Protein AF-A0A6F9A7R7-F1 (afdb_monomer_lite)

Structure (mmCIF, N/CA/C/O backbone):
data_AF-A0A6F9A7R7-F1
#
_entry.id   AF-A0A6F9A7R7-F1
#
loop_
_atom_site.group_PDB
_atom_site.id
_atom_site.type_symbol
_atom_site.label_atom_id
_atom_site.label_alt_id
_atom_site.label_comp_id
_atom_site.label_asym_id
_atom_site.label_entity_id
_atom_site.label_seq_id
_atom_site.pdbx_PDB_ins_code
_atom_site.Cartn_x
_atom_site.Cartn_y
_atom_site.Cartn_z
_atom_site.occupancy
_atom_site.B_iso_or_equiv
_atom_site.auth_seq_id
_atom_site.auth_comp_id
_atom_site.auth_asym_id
_atom_site.auth_atom_id
_atom_site.pdbx_PDB_model_num
ATOM 1 N N . MET A 1 1 ? 22.844 9.953 -8.216 1.00 63.38 1 MET A N 1
ATOM 2 C CA . MET A 1 1 ? 23.002 8.503 -7.996 1.00 63.38 1 MET A CA 1
ATOM 3 C C . MET A 1 1 ? 22.191 8.056 -6.794 1.00 63.38 1 MET A C 1
ATOM 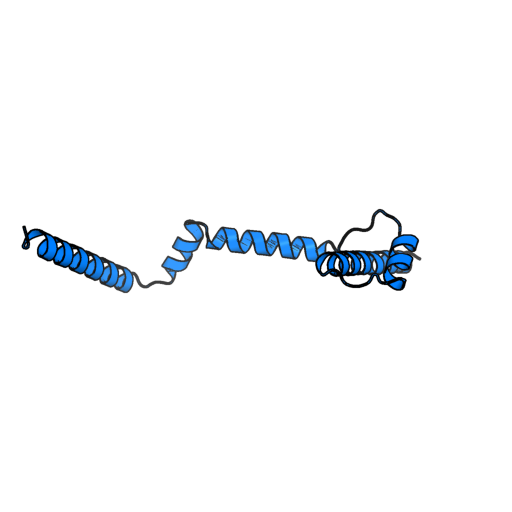5 O O . MET A 1 1 ? 21.150 7.479 -7.033 1.00 63.38 1 MET A O 1
ATOM 9 N N . GLU A 1 2 ? 22.549 8.403 -5.554 1.00 72.12 2 GLU A N 1
ATOM 10 C CA . GLU A 1 2 ? 21.819 7.937 -4.349 1.00 72.12 2 GLU A CA 1
ATOM 11 C C . GLU A 1 2 ? 20.341 8.385 -4.295 1.00 72.12 2 GLU A C 1
ATOM 13 O O . GLU A 1 2 ? 19.439 7.576 -4.096 1.00 72.12 2 GLU A O 1
ATOM 18 N N . ARG A 1 3 ? 20.059 9.647 -4.646 1.00 79.25 3 ARG A N 1
ATOM 19 C CA . ARG A 1 3 ? 18.673 10.128 -4.814 1.00 79.25 3 ARG A CA 1
ATOM 20 C C . ARG A 1 3 ? 17.902 9.374 -5.897 1.00 79.25 3 ARG A C 1
ATOM 22 O O . ARG A 1 3 ? 16.710 9.142 -5.756 1.00 79.25 3 ARG A O 1
ATOM 29 N N . ASP A 1 4 ? 18.562 9.024 -6.998 1.00 81.00 4 ASP A N 1
ATOM 30 C CA . ASP A 1 4 ? 17.898 8.377 -8.133 1.00 81.00 4 ASP A CA 1
ATOM 31 C C . ASP A 1 4 ? 17.520 6.932 -7.785 1.00 81.00 4 ASP A C 1
ATOM 33 O O . ASP A 1 4 ? 16.441 6.482 -8.165 1.00 81.00 4 ASP A O 1
ATOM 37 N N . SER A 1 5 ? 18.359 6.242 -7.001 1.00 79.19 5 SER A N 1
ATOM 38 C CA . SER A 1 5 ? 18.030 4.934 -6.427 1.00 79.19 5 SER A CA 1
ATOM 39 C C . SER A 1 5 ? 16.894 5.019 -5.408 1.00 79.19 5 SER A C 1
ATOM 41 O O . SER A 1 5 ? 15.962 4.230 -5.496 1.00 79.19 5 SER A O 1
ATOM 43 N N . GLU A 1 6 ? 16.889 6.008 -4.510 1.00 84.31 6 GLU A N 1
ATOM 44 C CA . GLU A 1 6 ? 15.776 6.206 -3.564 1.00 84.31 6 GLU A CA 1
ATOM 45 C C . GLU A 1 6 ? 14.446 6.470 -4.287 1.00 84.31 6 GLU A C 1
ATOM 47 O O . GLU A 1 6 ? 13.403 5.918 -3.932 1.00 84.31 6 GLU A O 1
ATOM 52 N N . PHE A 1 7 ? 14.464 7.293 -5.341 1.00 88.06 7 PHE A N 1
ATOM 53 C CA . PHE A 1 7 ? 13.275 7.540 -6.156 1.00 88.06 7 PHE A CA 1
ATOM 54 C C . PHE A 1 7 ? 12.818 6.301 -6.927 1.00 88.06 7 PHE A C 1
ATOM 56 O O . PHE A 1 7 ? 11.615 6.154 -7.161 1.00 88.06 7 PHE A O 1
ATOM 63 N N . LEU A 1 8 ? 13.746 5.438 -7.347 1.00 86.56 8 LEU A N 1
ATOM 64 C CA . LEU A 1 8 ? 13.418 4.173 -7.998 1.00 86.56 8 LEU A CA 1
ATOM 65 C C . LEU A 1 8 ? 12.696 3.239 -7.021 1.00 86.56 8 LEU A C 1
ATOM 67 O O . LEU A 1 8 ? 11.615 2.757 -7.354 1.00 86.56 8 LEU A O 1
ATOM 71 N N . VAL A 1 9 ? 13.230 3.088 -5.805 1.00 87.62 9 VAL A N 1
ATOM 72 C CA . VAL A 1 9 ? 12.634 2.272 -4.735 1.00 87.62 9 VAL A CA 1
ATOM 73 C C . VAL A 1 9 ? 11.228 2.770 -4.400 1.00 87.62 9 VAL A C 1
ATOM 75 O O . VAL A 1 9 ? 10.267 2.026 -4.562 1.00 87.62 9 VAL A O 1
ATOM 78 N N . LYS A 1 10 ? 11.052 4.065 -4.102 1.00 89.69 10 LYS A N 1
ATOM 79 C CA . LYS A 1 10 ? 9.720 4.630 -3.791 1.00 89.69 10 LYS A CA 1
ATOM 80 C C . LYS A 1 10 ? 8.699 4.453 -4.915 1.00 89.69 10 LYS A C 1
ATOM 82 O O . LYS A 1 10 ? 7.498 4.290 -4.680 1.00 89.69 10 LYS A O 1
ATOM 87 N N . LYS A 1 11 ? 9.138 4.529 -6.176 1.00 91.25 11 LYS A N 1
ATOM 88 C CA . LYS A 1 11 ? 8.252 4.277 -7.322 1.00 91.25 11 LYS A CA 1
ATOM 89 C C . LYS A 1 11 ? 7.843 2.812 -7.400 1.00 91.25 11 LYS A C 1
ATOM 91 O O . LYS A 1 11 ? 6.692 2.555 -7.767 1.00 91.25 11 LYS A O 1
ATOM 96 N N . ALA A 1 12 ? 8.758 1.908 -7.074 1.00 91.12 12 ALA A N 1
ATOM 97 C CA . ALA A 1 12 ? 8.531 0.477 -7.083 1.00 91.12 12 ALA A CA 1
ATOM 98 C C . ALA A 1 12 ? 7.624 0.041 -5.935 1.00 91.12 12 ALA A C 1
ATOM 100 O O . ALA A 1 12 ? 6.619 -0.592 -6.224 1.00 91.12 12 ALA A O 1
ATOM 101 N N . GLU A 1 13 ? 7.812 0.536 -4.710 1.00 92.00 13 GLU A N 1
ATOM 102 C CA . GLU A 1 13 ? 6.886 0.290 -3.589 1.00 92.00 13 GLU A CA 1
ATOM 103 C C . GLU A 1 13 ? 5.448 0.699 -3.955 1.00 92.00 13 GLU A C 1
ATOM 105 O O . GLU A 1 13 ? 4.463 -0.026 -3.769 1.00 92.00 13 GLU A O 1
ATOM 110 N N . ARG A 1 14 ? 5.303 1.875 -4.582 1.00 93.00 14 ARG A N 1
ATOM 111 C CA . ARG A 1 14 ? 4.001 2.354 -5.059 1.00 93.00 14 ARG A CA 1
ATOM 112 C C . ARG A 1 14 ? 3.442 1.480 -6.184 1.00 93.00 14 ARG A C 1
ATOM 114 O O . ARG A 1 14 ? 2.221 1.417 -6.350 1.00 93.00 14 ARG A O 1
ATOM 121 N N . ALA A 1 15 ? 4.299 0.896 -7.020 1.00 93.25 15 ALA A N 1
ATOM 122 C CA . ALA A 1 15 ? 3.894 -0.035 -8.066 1.00 93.25 15 ALA A CA 1
ATOM 123 C C . ALA A 1 15 ? 3.463 -1.383 -7.470 1.00 93.25 15 ALA A C 1
ATOM 125 O O . ALA A 1 15 ? 2.414 -1.882 -7.870 1.00 93.25 15 ALA A O 1
ATOM 126 N N . THR A 1 16 ? 4.160 -1.891 -6.451 1.00 93.25 16 THR A N 1
ATOM 127 C CA . THR A 1 16 ? 3.775 -3.076 -5.672 1.00 93.25 16 THR A CA 1
ATOM 128 C C . THR A 1 16 ? 2.365 -2.912 -5.112 1.00 93.25 16 THR A C 1
ATOM 130 O O . THR A 1 16 ? 1.480 -3.711 -5.419 1.00 93.25 16 THR A O 1
ATOM 133 N N . LEU A 1 17 ? 2.084 -1.794 -4.430 1.00 93.00 17 LEU A N 1
ATOM 134 C CA . LEU A 1 17 ? 0.742 -1.497 -3.912 1.00 93.00 17 LEU A CA 1
ATOM 135 C C . LEU A 1 17 ? -0.329 -1.491 -5.017 1.00 93.00 17 LEU A C 1
ATOM 137 O O . LEU A 1 17 ? -1.420 -2.046 -4.864 1.00 93.00 17 LEU A O 1
ATOM 141 N N . ARG A 1 18 ? -0.021 -0.857 -6.153 1.00 94.88 18 ARG A N 1
ATOM 142 C CA . ARG A 1 18 ? -0.911 -0.791 -7.321 1.00 94.88 18 ARG A CA 1
ATOM 143 C C . ARG A 1 18 ? -1.201 -2.174 -7.906 1.00 94.88 18 ARG A C 1
ATOM 145 O O . ARG A 1 18 ? -2.330 -2.391 -8.356 1.00 94.88 18 ARG A O 1
ATOM 152 N N . THR A 1 19 ? -0.221 -3.069 -7.916 1.00 93.94 19 THR A N 1
ATOM 153 C CA . THR A 1 19 ? -0.363 -4.456 -8.369 1.00 93.94 19 THR A CA 1
ATOM 154 C C . THR A 1 19 ? -1.237 -5.248 -7.398 1.00 93.94 19 THR A C 1
ATOM 156 O O . THR A 1 19 ? -2.252 -5.794 -7.827 1.00 93.94 19 THR A O 1
ATOM 159 N N . CYS A 1 20 ? -0.962 -5.186 -6.090 1.00 92.81 20 CYS A N 1
ATOM 160 C CA . CYS A 1 20 ? -1.771 -5.855 -5.065 1.00 92.81 20 CYS A CA 1
ATOM 161 C C . CYS A 1 20 ? -3.253 -5.449 -5.123 1.00 92.81 20 CYS A C 1
ATOM 163 O O . CYS A 1 20 ? -4.143 -6.296 -5.036 1.00 92.81 20 CYS A O 1
ATOM 165 N N . LEU A 1 21 ? -3.546 -4.154 -5.305 1.00 94.94 21 LEU A N 1
ATOM 166 C CA . LEU A 1 21 ? -4.925 -3.667 -5.425 1.00 94.94 21 LEU A CA 1
ATOM 167 C C . LEU A 1 21 ? -5.607 -4.161 -6.705 1.00 94.94 21 LEU A C 1
ATOM 169 O O . LEU A 1 21 ? -6.786 -4.516 -6.670 1.00 94.94 21 LEU A O 1
A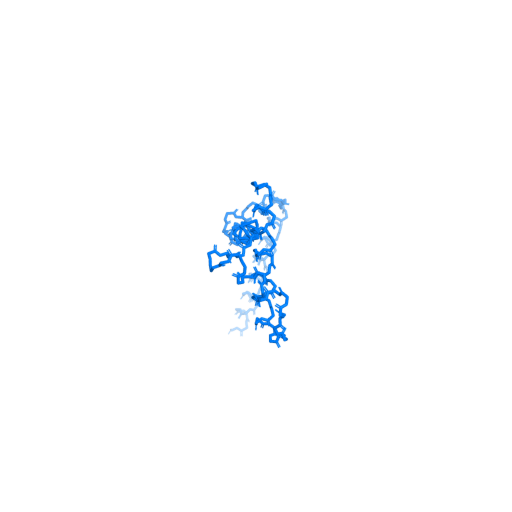TOM 173 N N . ARG A 1 22 ? -4.889 -4.204 -7.832 1.00 96.44 22 ARG A N 1
ATOM 174 C CA . ARG A 1 22 ? -5.441 -4.749 -9.080 1.00 96.44 22 ARG A CA 1
ATOM 175 C C . ARG A 1 22 ? -5.783 -6.219 -8.931 1.00 96.44 22 ARG A C 1
ATOM 177 O O . ARG A 1 22 ? -6.886 -6.600 -9.308 1.00 96.44 22 ARG A O 1
ATOM 184 N N . ASP A 1 23 ? -4.903 -7.001 -8.319 1.00 95.12 23 ASP A N 1
ATOM 185 C CA . ASP A 1 23 ? -5.151 -8.418 -8.067 1.00 95.12 23 ASP A CA 1
ATOM 186 C C . ASP A 1 23 ? -6.346 -8.610 -7.118 1.00 95.12 23 ASP A C 1
ATOM 188 O O . ASP A 1 23 ? -7.263 -9.377 -7.426 1.00 95.12 23 ASP A O 1
ATOM 192 N N . LYS A 1 24 ? -6.416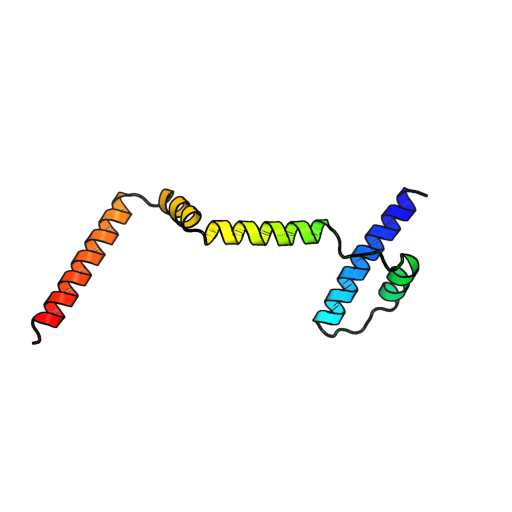 -7.832 -6.026 1.00 96.69 24 LYS A N 1
ATOM 193 C CA . LYS A 1 24 ? -7.531 -7.858 -5.060 1.00 96.69 24 LYS A CA 1
ATOM 194 C C . LYS A 1 24 ? -8.889 -7.603 -5.719 1.00 96.69 24 LYS A C 1
ATOM 196 O O . LYS A 1 24 ? -9.862 -8.285 -5.404 1.00 96.69 24 LYS A O 1
ATOM 201 N N . TYR A 1 25 ? -8.960 -6.639 -6.636 1.00 97.69 25 TYR A N 1
ATOM 202 C CA . TYR A 1 25 ? -10.203 -6.247 -7.310 1.00 97.69 25 TYR A CA 1
ATOM 203 C C . TYR A 1 25 ? -10.363 -6.840 -8.716 1.00 97.69 25 TYR A C 1
ATOM 205 O O . TYR A 1 25 ? -11.290 -6.461 -9.432 1.00 97.69 25 TYR A O 1
ATOM 213 N N . ARG A 1 26 ? -9.498 -7.785 -9.112 1.00 96.00 26 ARG A N 1
ATOM 214 C CA . ARG A 1 26 ? -9.509 -8.447 -10.431 1.00 96.00 26 ARG A CA 1
ATOM 215 C C . ARG A 1 26 ? -9.471 -7.466 -11.608 1.00 96.00 26 ARG A C 1
ATOM 217 O O . ARG A 1 26 ? -10.122 -7.673 -12.632 1.00 96.00 26 ARG A O 1
ATOM 224 N N . LEU A 1 27 ? -8.721 -6.383 -11.452 1.00 96.56 27 LEU A N 1
ATOM 225 C CA . LEU A 1 27 ? -8.492 -5.403 -12.505 1.00 96.56 27 LEU A CA 1
ATOM 226 C C . LEU A 1 27 ? -7.382 -5.883 -13.454 1.00 96.56 27 LEU A C 1
ATOM 228 O O . LEU A 1 27 ? -6.492 -6.626 -13.034 1.00 96.56 27 LEU A O 1
ATOM 232 N N . PRO A 1 28 ? -7.384 -5.437 -14.723 1.00 97.00 28 PRO A N 1
ATOM 233 C CA . PRO A 1 28 ? -6.305 -5.743 -15.652 1.00 97.00 28 PRO A CA 1
ATOM 234 C C . PRO A 1 28 ? -4.937 -5.300 -15.123 1.00 97.00 28 PRO A C 1
ATOM 236 O O . PRO A 1 28 ? -4.800 -4.218 -14.540 1.00 97.00 28 PRO A O 1
ATOM 239 N N . LYS A 1 29 ? -3.917 -6.130 -15.369 1.00 94.44 29 LYS A N 1
ATOM 240 C CA . LYS A 1 29 ? -2.526 -5.826 -15.015 1.00 94.44 29 LYS A CA 1
ATOM 241 C C . LYS A 1 29 ? -2.025 -4.604 -15.786 1.00 94.44 29 LYS A C 1
ATOM 243 O O . LYS A 1 29 ? -2.416 -4.368 -16.926 1.00 94.44 29 LYS A O 1
ATOM 248 N N . SER A 1 30 ? -1.151 -3.833 -15.148 1.00 94.25 30 SER A N 1
ATOM 249 C CA . SER A 1 30 ? -0.494 -2.676 -15.755 1.00 94.25 30 SER A CA 1
ATOM 250 C C . SER A 1 30 ? 0.899 -3.081 -16.225 1.00 94.25 30 SER A C 1
ATOM 252 O O . SER A 1 30 ? 1.744 -3.414 -15.399 1.00 94.25 30 SER A O 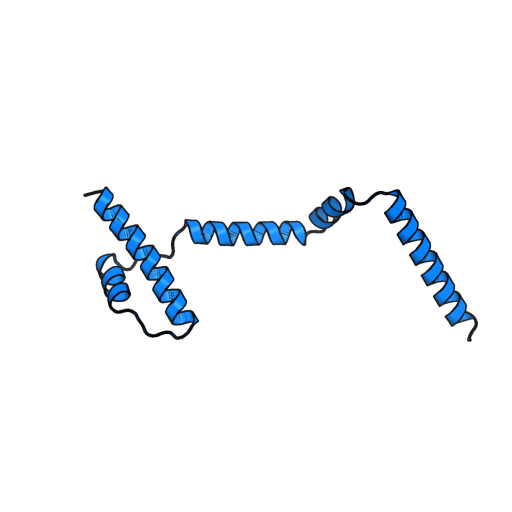1
ATOM 254 N N . GLU A 1 31 ? 1.150 -3.031 -17.534 1.00 94.06 31 GLU A N 1
ATOM 255 C CA . GLU A 1 31 ? 2.484 -3.305 -18.093 1.00 94.06 31 GLU A CA 1
ATOM 256 C C . GLU A 1 31 ? 3.527 -2.312 -17.569 1.00 94.06 31 GLU A C 1
ATOM 258 O O . GLU A 1 31 ? 4.659 -2.682 -17.278 1.00 94.06 31 GLU A O 1
ATOM 263 N N . GLN A 1 32 ? 3.131 -1.052 -17.372 1.00 92.38 32 GLN A N 1
ATOM 264 C CA . GLN A 1 32 ? 4.009 -0.027 -16.808 1.00 92.38 32 GLN A CA 1
ATOM 265 C C . GLN A 1 32 ? 4.446 -0.362 -15.382 1.00 92.38 32 GLN A C 1
ATOM 267 O O . GLN A 1 32 ? 5.599 -0.128 -15.030 1.00 92.38 32 GLN A O 1
ATOM 272 N N . ASP A 1 33 ? 3.528 -0.896 -14.570 1.00 91.44 33 ASP A N 1
ATOM 273 C CA . ASP A 1 33 ? 3.841 -1.281 -13.195 1.00 91.44 33 ASP A CA 1
ATOM 274 C C . ASP A 1 33 ? 4.719 -2.536 -13.195 1.00 91.44 33 ASP A C 1
ATOM 276 O O . ASP A 1 33 ? 5.739 -2.544 -12.519 1.00 91.44 33 ASP A O 1
ATOM 280 N N . ALA A 1 34 ? 4.399 -3.536 -14.024 1.00 90.38 34 ALA A N 1
ATOM 281 C CA . ALA A 1 34 ? 5.200 -4.753 -14.158 1.00 90.38 34 ALA A CA 1
ATOM 282 C C . ALA A 1 34 ? 6.662 -4.458 -14.540 1.00 90.38 34 ALA A C 1
ATOM 284 O O . ALA A 1 34 ? 7.572 -4.927 -13.864 1.00 90.38 34 ALA A O 1
ATOM 285 N N . ASN A 1 35 ? 6.884 -3.606 -15.546 1.00 90.81 35 ASN A N 1
ATOM 286 C CA . ASN A 1 35 ? 8.232 -3.213 -15.970 1.00 90.81 35 ASN A CA 1
ATOM 287 C C . ASN A 1 35 ? 9.000 -2.479 -14.862 1.00 90.81 35 ASN A C 1
ATOM 289 O O . ASN A 1 35 ? 10.222 -2.569 -14.775 1.00 90.81 35 ASN A O 1
ATOM 293 N N . LEU A 1 36 ? 8.293 -1.700 -14.039 1.00 89.31 36 LEU A N 1
ATOM 294 C CA . LEU A 1 36 ? 8.914 -0.924 -12.975 1.00 89.31 36 LEU A CA 1
ATOM 295 C C . LEU A 1 36 ? 9.294 -1.802 -11.776 1.00 89.31 36 LEU A C 1
ATOM 297 O O . LEU A 1 36 ? 10.346 -1.560 -11.191 1.00 89.31 36 LEU A O 1
ATOM 301 N N . LEU A 1 37 ? 8.488 -2.819 -11.450 1.00 88.25 37 LEU A N 1
ATOM 302 C CA . LEU A 1 37 ? 8.872 -3.850 -10.482 1.00 88.25 37 LEU A CA 1
ATOM 303 C C . LEU A 1 37 ? 10.071 -4.667 -10.990 1.00 88.25 37 LEU A C 1
ATOM 305 O O . LEU A 1 37 ? 11.041 -4.828 -10.261 1.00 88.25 37 LEU A O 1
ATOM 309 N N . GLU A 1 38 ? 10.064 -5.100 -12.255 1.00 86.94 38 GLU A N 1
ATOM 310 C CA . GLU A 1 38 ? 11.177 -5.869 -12.838 1.00 86.94 38 GLU A CA 1
ATOM 311 C C . GLU A 1 38 ? 12.503 -5.087 -12.823 1.00 86.94 38 GLU A C 1
ATOM 313 O O . GLU A 1 38 ? 13.556 -5.644 -12.518 1.00 86.94 38 GLU A O 1
ATOM 318 N N . LEU A 1 39 ? 12.457 -3.778 -13.099 1.00 86.19 39 LEU A N 1
ATOM 319 C CA . LEU A 1 39 ? 13.637 -2.909 -13.057 1.00 86.19 39 LEU A CA 1
ATOM 320 C C . LEU A 1 39 ? 14.203 -2.737 -11.643 1.00 86.19 39 LEU A C 1
ATOM 322 O O . LEU A 1 39 ? 15.402 -2.512 -11.477 1.00 86.19 39 LEU A O 1
ATOM 326 N N . ALA A 1 40 ? 13.331 -2.757 -10.644 1.00 82.44 40 ALA A N 1
ATOM 327 C CA . ALA A 1 40 ? 13.686 -2.453 -9.272 1.00 82.44 40 ALA A CA 1
ATOM 328 C C . ALA A 1 40 ? 14.045 -3.720 -8.461 1.00 82.44 40 ALA A C 1
ATOM 330 O O . ALA A 1 40 ? 14.760 -3.609 -7.467 1.00 82.44 40 ALA A O 1
ATOM 331 N N . GLY A 1 41 ? 13.670 -4.907 -8.953 1.00 79.56 41 GLY A N 1
ATOM 332 C CA . GLY A 1 41 ? 14.001 -6.211 -8.375 1.00 79.56 41 GLY A CA 1
ATOM 333 C C . GLY A 1 41 ? 12.900 -6.770 -7.466 1.00 79.56 41 GLY A C 1
ATOM 334 O O . GLY A 1 41 ? 11.924 -6.088 -7.165 1.00 79.56 41 GLY A O 1
ATOM 335 N N . ASP A 1 42 ? 13.064 -8.027 -7.041 1.00 70.88 42 ASP A N 1
ATOM 336 C CA . ASP A 1 42 ? 12.055 -8.771 -6.260 1.00 70.88 42 ASP A CA 1
ATOM 337 C C . ASP A 1 42 ? 11.952 -8.338 -4.783 1.00 70.88 42 ASP A C 1
ATOM 339 O O . ASP A 1 42 ? 10.969 -8.661 -4.125 1.00 70.88 42 ASP A O 1
ATOM 343 N N . ASP A 1 43 ? 12.916 -7.579 -4.255 1.00 77.56 43 ASP A N 1
ATOM 344 C CA . ASP A 1 43 ? 12.982 -7.219 -2.828 1.00 77.56 43 ASP A CA 1
ATOM 345 C C . ASP A 1 43 ? 12.173 -5.948 -2.476 1.00 77.56 43 ASP A C 1
ATOM 347 O O . ASP A 1 43 ? 12.550 -5.196 -1.576 1.00 77.56 43 ASP A O 1
ATOM 351 N N . ILE A 1 44 ? 11.092 -5.649 -3.212 1.00 82.25 44 ILE A N 1
ATOM 352 C CA . ILE A 1 44 ? 10.326 -4.402 -3.037 1.00 82.25 44 ILE A CA 1
ATOM 353 C C . ILE A 1 44 ? 8.888 -4.659 -2.607 1.00 82.25 44 ILE A C 1
ATOM 355 O O . ILE A 1 44 ? 7.989 -4.920 -3.415 1.00 82.25 44 ILE A O 1
ATOM 359 N N . ASP A 1 45 ? 8.677 -4.463 -1.313 1.00 83.75 45 ASP A N 1
ATOM 360 C CA . ASP A 1 45 ? 7.387 -4.568 -0.653 1.00 83.75 45 ASP A CA 1
ATOM 361 C C . ASP A 1 45 ? 6.548 -3.280 -0.754 1.00 83.75 45 ASP A C 1
ATOM 363 O O . ASP A 1 45 ? 6.921 -2.274 -1.366 1.00 83.75 45 ASP A O 1
ATOM 367 N N . VAL A 1 46 ? 5.337 -3.328 -0.195 1.00 84.31 46 VAL A N 1
ATOM 368 C CA . VAL A 1 46 ? 4.478 -2.145 -0.054 1.00 84.31 46 VAL A CA 1
ATOM 369 C C . VAL A 1 46 ? 5.106 -1.119 0.906 1.00 84.31 46 VAL A C 1
ATOM 371 O O . VAL A 1 46 ? 5.793 -1.518 1.841 1.00 84.31 46 VAL A O 1
ATOM 374 N N . PRO A 1 47 ? 4.848 0.194 0.725 1.00 87.19 47 PRO A N 1
ATOM 375 C CA . PRO A 1 47 ? 5.485 1.237 1.532 1.00 87.19 47 PRO A CA 1
ATOM 376 C C . PRO A 1 47 ? 5.301 1.041 3.046 1.00 87.19 47 PRO A C 1
ATOM 378 O O . PRO A 1 47 ? 4.170 0.887 3.513 1.00 87.19 47 PRO A O 1
ATOM 381 N N . GLU A 1 48 ? 6.390 1.150 3.814 1.00 83.75 48 GLU A N 1
ATOM 382 C CA . GLU A 1 48 ? 6.396 0.974 5.279 1.00 83.75 48 GLU A CA 1
ATOM 383 C C . GLU A 1 48 ? 5.450 1.937 6.008 1.00 83.75 48 GLU A C 1
ATOM 385 O O . GLU A 1 48 ? 4.802 1.567 6.984 1.00 83.75 48 GLU A O 1
ATOM 390 N N . GLU A 1 49 ? 5.314 3.167 5.506 1.00 84.00 49 GLU A N 1
ATOM 391 C CA . GLU A 1 49 ? 4.393 4.164 6.063 1.00 84.00 49 GLU A CA 1
ATOM 392 C C . GLU A 1 49 ? 2.941 3.658 6.068 1.00 84.00 49 GLU A C 1
ATOM 394 O O . GLU A 1 49 ? 2.187 3.947 6.996 1.00 84.00 49 GLU A O 1
ATOM 399 N N . LEU A 1 50 ? 2.549 2.874 5.054 1.00 84.31 50 LEU A N 1
ATOM 400 C CA . LEU A 1 50 ? 1.216 2.275 4.991 1.00 84.31 50 LEU A CA 1
ATOM 401 C C . LEU A 1 50 ? 1.061 1.122 5.981 1.00 84.31 50 LEU A C 1
ATOM 403 O O . LEU A 1 50 ? -0.015 0.977 6.550 1.00 84.31 50 LEU A O 1
ATOM 407 N N . LEU A 1 51 ? 2.113 0.324 6.194 1.00 83.75 51 LEU A N 1
ATOM 408 C CA . LEU A 1 51 ? 2.105 -0.750 7.194 1.00 83.75 51 LEU A CA 1
ATOM 409 C C . LEU A 1 51 ? 1.916 -0.170 8.598 1.00 83.75 51 LEU A C 1
ATOM 411 O O . LEU A 1 51 ? 1.031 -0.602 9.328 1.00 83.75 51 LEU A O 1
ATOM 415 N N . LYS A 1 52 ? 2.658 0.893 8.918 1.00 86.00 52 LYS A N 1
ATOM 416 C CA . LYS A 1 52 ? 2.576 1.576 10.211 1.00 86.00 52 LYS A CA 1
ATOM 417 C C . LYS A 1 52 ? 1.182 2.134 10.506 1.00 86.00 52 LYS A C 1
ATOM 419 O O . LYS A 1 52 ? 0.714 2.003 11.628 1.00 86.00 52 LYS A O 1
ATOM 424 N N . MET A 1 53 ? 0.507 2.711 9.508 1.00 83.50 53 MET A N 1
ATOM 425 C CA . MET A 1 53 ? -0.872 3.193 9.676 1.00 83.50 53 MET A CA 1
ATOM 426 C C . MET A 1 53 ? -1.861 2.055 9.957 1.00 83.50 53 MET A C 1
ATOM 428 O O . MET A 1 53 ? -2.761 2.222 10.770 1.00 83.50 53 MET A O 1
ATOM 432 N N . VAL A 1 54 ? -1.688 0.892 9.321 1.00 82.38 54 VAL A N 1
ATOM 433 C CA . VAL A 1 54 ? -2.544 -0.279 9.579 1.00 82.38 54 VAL A CA 1
ATOM 434 C C . VAL A 1 54 ? -2.330 -0.824 10.992 1.00 82.38 54 VAL A C 1
ATOM 436 O O . VAL A 1 54 ? -3.299 -1.194 11.652 1.00 82.38 54 VAL A O 1
ATOM 439 N N . ASP A 1 55 ? -1.083 -0.856 11.459 1.00 77.88 55 ASP A N 1
ATOM 440 C CA . ASP A 1 55 ? -0.760 -1.308 12.814 1.00 77.88 55 ASP A CA 1
ATOM 441 C C . ASP A 1 55 ? -1.313 -0.345 13.880 1.00 77.88 55 ASP A C 1
ATOM 443 O O . ASP A 1 55 ? -1.884 -0.788 14.876 1.00 77.88 55 ASP A O 1
ATOM 447 N N . GLU A 1 56 ? -1.193 0.969 13.663 1.00 73.94 56 GLU A N 1
ATOM 448 C CA . GLU A 1 56 ? -1.728 2.000 14.564 1.00 73.94 56 GLU A CA 1
ATOM 449 C C . GLU A 1 56 ? -3.263 1.925 14.660 1.00 73.94 56 GLU A C 1
ATOM 451 O O . GLU A 1 56 ? -3.797 1.858 15.770 1.00 73.94 56 GLU A O 1
ATOM 456 N N . ASP A 1 57 ? -3.970 1.819 13.528 1.00 65.94 57 ASP A N 1
ATOM 457 C CA . ASP A 1 57 ? -5.434 1.665 13.501 1.00 65.94 57 ASP A CA 1
ATOM 458 C C . ASP A 1 57 ? -5.898 0.412 14.272 1.00 65.94 57 ASP A C 1
ATOM 460 O O . ASP A 1 57 ? -6.912 0.446 14.971 1.00 65.94 57 ASP A O 1
ATOM 464 N N . ALA A 1 58 ? -5.155 -0.699 14.187 1.00 63.12 58 ALA A N 1
ATOM 465 C CA . ALA A 1 58 ? -5.480 -1.914 14.935 1.00 63.12 58 ALA A CA 1
ATOM 466 C C . ALA A 1 58 ? -5.354 -1.704 16.454 1.00 63.12 58 ALA A C 1
ATOM 468 O O . ALA A 1 58 ? -6.211 -2.153 17.216 1.00 63.12 58 ALA A O 1
ATOM 469 N N . THR A 1 59 ? -4.320 -0.984 16.899 1.00 60.12 59 THR A N 1
ATOM 470 C CA . THR A 1 59 ? -4.113 -0.708 18.329 1.00 60.12 59 THR A CA 1
ATOM 471 C C . THR A 1 59 ? -5.155 0.244 18.915 1.00 60.12 59 THR A C 1
ATOM 473 O O . THR A 1 59 ? -5.624 0.017 20.030 1.00 60.12 59 THR A O 1
ATOM 476 N N . GLU A 1 60 ? -5.573 1.276 18.174 1.00 59.62 60 GLU A N 1
ATOM 477 C CA . GLU A 1 60 ? -6.578 2.229 18.662 1.00 59.62 60 GLU A CA 1
ATOM 478 C C . GLU A 1 60 ? -7.965 1.593 18.841 1.00 59.62 60 GLU A C 1
ATOM 480 O O . GLU A 1 60 ? -8.707 1.964 19.754 1.00 59.62 60 GLU A O 1
ATOM 485 N N . GLU A 1 61 ? -8.339 0.639 17.986 1.00 56.91 61 GLU A N 1
ATOM 486 C CA . GLU A 1 61 ? -9.611 -0.080 18.117 1.00 56.91 61 GLU A CA 1
ATOM 487 C C . GLU A 1 61 ? -9.576 -1.085 19.283 1.00 56.91 61 GLU A C 1
ATOM 489 O O . GLU A 1 61 ? -10.532 -1.158 20.059 1.00 56.91 61 GLU A O 1
ATOM 494 N N . GLU A 1 62 ? -8.452 -1.779 19.500 1.00 56.69 62 GLU A N 1
ATOM 495 C CA . GLU A 1 62 ? -8.279 -2.667 20.660 1.00 56.69 62 GLU A CA 1
ATOM 496 C C . GLU A 1 62 ? -8.340 -1.912 22.002 1.00 56.69 62 GLU A C 1
ATOM 498 O O . GLU A 1 62 ? -8.914 -2.416 22.974 1.00 56.69 62 GLU A O 1
ATOM 503 N N . GLU A 1 63 ? -7.808 -0.687 22.078 1.00 57.12 63 GLU A N 1
ATOM 504 C CA . GLU A 1 63 ? -7.910 0.143 23.286 1.00 57.12 63 GLU A CA 1
ATOM 505 C C . GLU A 1 63 ? -9.356 0.562 23.594 1.00 57.12 63 GLU A C 1
ATOM 507 O O . GLU A 1 63 ? -9.742 0.599 24.767 1.00 57.12 63 GLU A O 1
ATOM 512 N N . LYS A 1 64 ? -10.177 0.828 22.568 1.00 58.09 64 LYS A N 1
ATOM 513 C CA . LYS A 1 64 ? -11.598 1.192 22.725 1.00 58.09 64 LYS A CA 1
ATOM 514 C C . LYS A 1 64 ? -12.471 0.000 23.117 1.00 58.09 64 LYS A C 1
ATOM 516 O O . LYS A 1 64 ? -13.377 0.167 23.939 1.00 58.09 64 LYS A O 1
ATOM 521 N N . ASP A 1 65 ? -12.195 -1.180 22.565 1.00 58.25 65 ASP A N 1
ATOM 522 C CA . ASP A 1 65 ? -12.917 -2.419 22.884 1.00 58.25 65 ASP A CA 1
ATOM 523 C C . ASP A 1 65 ? -12.501 -3.019 24.235 1.00 58.25 65 ASP A C 1
ATOM 525 O O . ASP A 1 65 ? -13.248 -3.791 24.849 1.00 58.25 65 ASP A O 1
ATOM 529 N N . SER A 1 66 ? -11.330 -2.641 24.748 1.00 60.66 66 SER A N 1
ATOM 530 C CA . SER A 1 66 ? -10.887 -3.036 26.078 1.00 60.66 66 SER A CA 1
ATOM 531 C C . SER A 1 66 ? -11.759 -2.411 27.173 1.00 60.66 66 SER A C 1
ATOM 533 O O . SER A 1 66 ? -12.140 -1.239 27.138 1.00 60.66 66 SER A O 1
ATOM 535 N N . ILE A 1 67 ? -12.021 -3.189 28.228 1.00 65.06 67 ILE A N 1
ATOM 536 C CA . ILE A 1 67 ? -12.787 -2.772 29.418 1.00 65.06 67 ILE A CA 1
ATOM 537 C C . ILE A 1 67 ? -12.224 -1.465 30.010 1.00 65.06 67 ILE A C 1
ATOM 539 O O . ILE A 1 67 ? -12.972 -0.643 30.539 1.00 65.06 67 ILE A O 1
ATOM 543 N N . LEU A 1 68 ? -10.911 -1.239 29.891 1.00 66.62 68 LEU A N 1
ATOM 544 C CA . LEU A 1 68 ? -10.256 -0.014 30.350 1.00 66.62 68 LEU A CA 1
ATOM 545 C C . LEU A 1 68 ? -10.662 1.223 29.520 1.00 66.62 68 LEU A C 1
ATOM 547 O O . LEU A 1 68 ? -10.903 2.284 30.099 1.00 66.62 68 LEU A O 1
ATOM 551 N N . GLY A 1 69 ? -10.800 1.083 28.196 1.00 61.50 69 GLY A N 1
ATOM 552 C CA . GLY A 1 69 ? -11.271 2.139 27.291 1.00 61.50 69 GLY A CA 1
ATOM 553 C C . GLY A 1 69 ? -12.760 2.441 27.458 1.00 61.50 69 GLY A C 1
ATOM 554 O O . GLY A 1 69 ? -13.178 3.602 27.423 1.00 61.50 69 GLY A O 1
ATOM 555 N N . GLN A 1 70 ? -13.571 1.427 27.773 1.00 62.62 70 GLN A N 1
ATOM 556 C CA . GLN A 1 70 ? -14.955 1.647 28.208 1.00 62.62 70 GLN A CA 1
ATOM 557 C C . GLN A 1 70 ? -15.021 2.441 29.523 1.00 62.62 70 GLN A C 1
ATOM 559 O O . GLN A 1 70 ? -15.829 3.360 29.638 1.00 62.62 70 GLN A O 1
ATOM 564 N N . ILE A 1 71 ? -14.148 2.155 30.497 1.00 66.12 71 ILE A N 1
ATOM 565 C CA . ILE A 1 71 ? -14.096 2.897 31.770 1.00 66.12 71 ILE A CA 1
ATOM 566 C C . ILE A 1 71 ? -13.643 4.351 31.563 1.00 66.12 71 ILE A C 1
ATOM 568 O O . ILE A 1 71 ? -14.194 5.243 32.207 1.00 66.12 71 ILE A O 1
ATOM 572 N N . GLN A 1 72 ? -12.697 4.624 30.659 1.00 62.31 72 GLN A N 1
ATOM 573 C CA . GLN A 1 72 ? -12.347 6.003 30.287 1.00 62.31 72 GLN A CA 1
ATOM 574 C C . GLN A 1 72 ? -13.529 6.742 29.646 1.00 62.31 72 GLN A C 1
ATOM 576 O O . GLN A 1 72 ? -13.788 7.890 29.997 1.00 62.31 72 GLN A O 1
ATOM 581 N N . ASN A 1 73 ? -14.314 6.081 28.791 1.00 61.81 73 ASN A N 1
ATOM 582 C CA . ASN A 1 73 ? -15.549 6.665 28.261 1.00 61.81 73 ASN A CA 1
ATOM 583 C C . ASN A 1 73 ? -16.599 6.940 29.354 1.00 61.81 73 ASN A C 1
ATOM 585 O O . ASN A 1 73 ? -17.335 7.923 29.259 1.00 61.81 73 ASN A O 1
ATOM 589 N N . LEU A 1 74 ? -16.636 6.139 30.427 1.00 61.19 74 LEU A N 1
ATOM 590 C CA . LEU A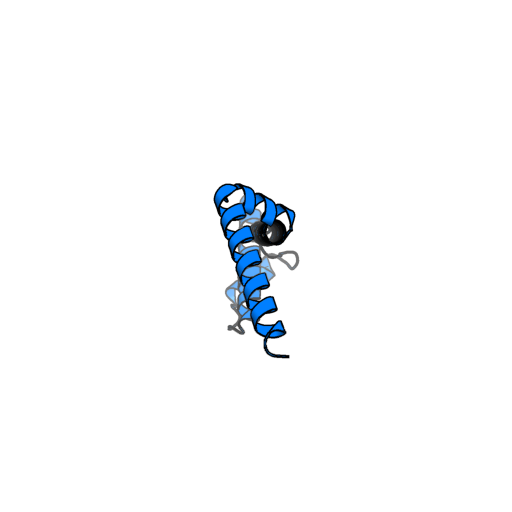 1 74 ? -17.470 6.414 31.603 1.00 61.19 74 LEU A CA 1
ATOM 591 C C . LEU A 1 74 ? -17.008 7.639 32.408 1.00 61.19 74 LEU A C 1
ATOM 593 O O . LEU A 1 74 ? -17.841 8.237 33.083 1.00 61.19 74 LEU A O 1
ATOM 597 N N . GLN A 1 75 ? -15.736 8.051 32.340 1.00 60.56 75 GLN A N 1
ATOM 598 C CA . GLN A 1 75 ? -15.268 9.269 33.029 1.00 60.56 75 GLN A CA 1
ATOM 599 C C . GLN A 1 75 ? -15.936 10.538 32.480 1.00 60.56 75 GLN A C 1
ATOM 601 O O . GLN A 1 75 ? -16.017 11.544 33.181 1.00 60.56 75 GLN A O 1
ATOM 606 N N . ASN A 1 76 ? -16.464 10.471 31.255 1.00 61.53 76 ASN A N 1
ATOM 607 C CA . ASN A 1 76 ? -17.212 11.553 30.619 1.00 61.53 76 ASN A CA 1
ATOM 608 C C . ASN A 1 76 ? -18.719 11.522 30.942 1.00 61.53 76 ASN A C 1
ATOM 610 O O . ASN A 1 76 ? -19.460 12.387 30.475 1.00 61.53 76 ASN A O 1
ATOM 614 N N . MET A 1 77 ? -19.193 10.541 31.720 1.00 62.44 77 MET A N 1
ATOM 615 C CA . MET A 1 77 ? -20.576 10.468 32.189 1.00 62.44 77 MET A CA 1
ATOM 616 C C . MET A 1 77 ? -20.682 10.974 33.628 1.00 62.44 77 MET A C 1
ATOM 618 O O . MET A 1 77 ? -20.011 10.486 34.533 1.00 62.44 77 MET A O 1
ATOM 622 N N . ASP A 1 78 ? -21.573 11.940 33.836 1.00 69.62 78 ASP A N 1
ATOM 623 C CA . ASP A 1 78 ? -21.909 12.472 35.154 1.00 69.62 78 ASP A CA 1
ATOM 624 C C . ASP A 1 78 ? -22.410 11.345 36.081 1.00 69.62 78 ASP A C 1
ATOM 626 O O . ASP A 1 78 ? -23.335 10.597 35.739 1.00 69.62 78 ASP A O 1
ATOM 630 N N . MET A 1 79 ? -21.791 11.210 37.257 1.00 70.19 79 MET A N 1
ATOM 631 C CA . MET A 1 79 ? -22.116 10.176 38.248 1.00 70.19 79 MET A CA 1
ATOM 632 C C . MET A 1 79 ? -23.586 10.220 38.676 1.00 70.19 79 MET A C 1
ATOM 634 O O . MET A 1 79 ? -24.168 9.174 38.986 1.00 70.19 79 MET A O 1
ATOM 638 N N . ASP A 1 80 ? -24.203 11.401 38.645 1.00 72.38 80 ASP A N 1
ATOM 639 C CA . ASP A 1 80 ? -25.620 11.566 38.959 1.00 72.38 80 ASP A CA 1
ATOM 640 C C . ASP A 1 80 ? -26.521 10.937 37.883 1.00 72.38 80 ASP A C 1
ATOM 642 O O . ASP A 1 80 ? -27.488 10.248 38.217 1.00 72.38 80 ASP A O 1
ATOM 646 N N . GLN A 1 81 ? -26.149 11.032 36.601 1.00 72.88 81 GLN A N 1
ATOM 647 C CA . GLN A 1 81 ? -26.880 10.370 35.511 1.00 72.88 81 GLN A CA 1
ATOM 648 C C . GLN A 1 81 ? -26.729 8.847 35.552 1.00 72.88 81 GLN A C 1
ATOM 650 O O . GLN A 1 81 ? -27.676 8.118 35.246 1.00 72.88 81 GLN A O 1
ATOM 655 N N . ILE A 1 82 ? -25.549 8.346 35.935 1.00 74.19 82 ILE A N 1
ATOM 656 C CA . ILE A 1 82 ? -25.321 6.905 36.113 1.00 74.19 82 ILE A CA 1
ATOM 657 C C . ILE A 1 82 ? -26.214 6.377 37.238 1.00 74.19 82 ILE A C 1
ATOM 659 O O . ILE A 1 82 ? -26.879 5.352 37.076 1.00 74.19 82 ILE A O 1
ATOM 663 N N . LYS A 1 83 ? -26.281 7.096 38.363 1.00 76.50 83 LYS A N 1
ATOM 664 C CA . LYS A 1 83 ? -27.114 6.730 39.511 1.00 76.50 83 LYS A CA 1
ATOM 665 C C . LYS A 1 83 ? -28.600 6.754 39.168 1.00 76.50 83 LYS A C 1
ATOM 667 O O . LYS A 1 83 ? -29.324 5.828 39.537 1.00 76.50 83 LYS A O 1
ATOM 672 N N . GLU A 1 84 ? -29.047 7.767 38.433 1.00 79.62 84 GLU A N 1
ATOM 673 C CA . GLU A 1 84 ? -30.433 7.875 37.990 1.00 79.62 84 GLU A CA 1
ATOM 674 C C . GLU A 1 84 ? -30.798 6.716 37.053 1.00 79.62 84 GLU A C 1
ATOM 676 O O . GLU A 1 84 ? -31.741 5.978 37.342 1.00 79.62 84 GLU A O 1
ATOM 681 N N . LYS A 1 85 ? -29.989 6.443 36.018 1.00 79.25 85 LYS A N 1
ATOM 682 C CA . LYS A 1 85 ? -30.221 5.319 35.092 1.00 79.25 85 LYS A CA 1
ATOM 683 C C . LYS A 1 85 ? -30.181 3.960 35.787 1.00 79.25 85 LYS A C 1
ATOM 685 O O . LYS A 1 85 ? -31.025 3.106 35.508 1.00 79.25 85 LYS A O 1
ATOM 690 N N . ALA A 1 86 ? -29.240 3.752 36.705 1.00 78.38 86 ALA A N 1
ATOM 691 C CA . ALA A 1 86 ? -29.150 2.515 37.476 1.00 78.38 86 ALA A CA 1
ATOM 692 C C . ALA A 1 86 ? -30.382 2.321 38.373 1.00 78.38 86 ALA A C 1
ATOM 694 O O . ALA A 1 86 ? -30.964 1.235 38.396 1.00 78.38 86 ALA A O 1
ATOM 695 N N . SER A 1 87 ? -30.827 3.378 39.061 1.00 81.19 87 SER A N 1
ATOM 696 C CA . SER A 1 87 ? -32.029 3.318 39.897 1.00 81.19 87 SER A CA 1
ATOM 697 C C . SER A 1 87 ? -33.302 3.087 39.077 1.00 81.19 87 SER A C 1
ATOM 699 O O . SER A 1 87 ? -34.106 2.230 39.444 1.00 81.19 87 SER A O 1
ATOM 701 N N . ALA A 1 88 ? -33.446 3.747 37.924 1.00 79.94 88 ALA A N 1
ATOM 702 C CA . ALA A 1 88 ? -34.563 3.545 37.006 1.00 79.94 88 ALA A CA 1
ATOM 703 C C . ALA A 1 88 ? -34.610 2.103 36.474 1.00 79.94 88 ALA A C 1
ATOM 705 O O . ALA A 1 88 ? -35.662 1.468 36.493 1.00 79.94 88 ALA A O 1
ATOM 706 N N . THR A 1 89 ? -33.457 1.544 36.093 1.00 79.00 89 THR A N 1
ATOM 707 C CA . THR A 1 89 ? -33.360 0.162 35.594 1.00 79.00 89 THR A CA 1
ATOM 708 C C . THR A 1 89 ? -33.697 -0.859 36.685 1.00 79.00 89 THR A C 1
ATOM 710 O O . THR A 1 89 ? -34.402 -1.832 36.420 1.00 79.00 89 THR A O 1
ATOM 713 N N . MET A 1 90 ? -33.249 -0.637 37.929 1.00 81.06 90 MET A N 1
ATOM 714 C CA . MET A 1 90 ? -33.606 -1.503 39.060 1.00 81.06 90 MET A CA 1
ATOM 715 C C . MET A 1 90 ? -35.105 -1.464 39.370 1.00 81.06 90 MET A C 1
ATOM 717 O O . MET A 1 90 ? -35.698 -2.509 39.634 1.00 81.06 90 MET A O 1
ATOM 721 N N . VAL A 1 91 ? -35.726 -0.282 39.327 1.00 81.62 91 VAL A N 1
ATOM 722 C CA . VAL A 1 91 ? -37.171 -0.130 39.549 1.00 81.62 91 VAL A CA 1
ATOM 723 C C . VAL A 1 91 ? -37.965 -0.790 38.424 1.00 81.62 91 VAL A C 1
ATOM 725 O O . VAL A 1 91 ? -38.922 -1.507 38.707 1.00 81.62 91 VAL A O 1
ATOM 728 N N . GLU A 1 92 ? -37.548 -0.638 37.166 1.00 82.00 92 GLU A N 1
ATOM 729 C CA . GLU A 1 92 ? -38.180 -1.331 36.040 1.00 82.00 92 GLU A CA 1
ATOM 730 C C . GLU A 1 92 ? -38.046 -2.853 36.131 1.00 82.00 92 GLU A C 1
ATOM 732 O O . GLU A 1 92 ? -39.019 -3.566 35.892 1.00 82.00 92 GLU A O 1
ATOM 737 N N . MET A 1 93 ? -36.862 -3.370 36.477 1.00 80.06 93 MET A N 1
ATOM 738 C CA . MET A 1 93 ? -36.656 -4.808 36.674 1.00 80.06 93 MET A CA 1
ATOM 739 C C . MET A 1 93 ? -37.525 -5.342 37.807 1.00 80.06 93 MET A C 1
ATOM 741 O O . MET A 1 93 ? -38.143 -6.394 37.654 1.00 80.06 93 MET A O 1
ATOM 745 N N . LYS A 1 94 ? -37.591 -4.612 38.923 1.00 79.31 94 LYS A N 1
ATOM 746 C CA . LYS A 1 94 ? -38.420 -4.973 40.070 1.00 79.31 94 LYS A CA 1
ATOM 747 C C . LYS A 1 94 ? -39.903 -4.973 39.698 1.00 79.31 94 LYS A C 1
ATOM 749 O O . LYS A 1 94 ? -40.571 -5.965 39.948 1.00 79.31 94 LYS A O 1
ATOM 754 N N . SER A 1 95 ? -40.376 -3.932 39.015 1.00 79.06 95 SER A N 1
ATOM 755 C CA . SER A 1 95 ? -41.756 -3.832 38.528 1.00 79.06 95 SER A CA 1
ATOM 756 C C . SER A 1 95 ? -42.106 -4.971 37.563 1.00 79.06 95 SER A C 1
ATOM 758 O O . SER A 1 95 ? -43.082 -5.681 37.774 1.00 79.06 95 SER A O 1
ATOM 760 N N . LYS A 1 96 ? -41.252 -5.255 36.569 1.00 79.94 96 LYS A N 1
ATOM 761 C CA . LYS A 1 96 ? -41.445 -6.381 35.633 1.00 79.94 96 LYS A CA 1
ATOM 762 C C . LYS A 1 96 ? -41.405 -7.748 36.321 1.00 79.94 96 LYS A C 1
ATOM 764 O O . LYS A 1 96 ? -42.059 -8.683 35.862 1.00 79.94 96 LYS A O 1
ATOM 769 N N . ALA A 1 97 ? -40.608 -7.900 37.378 1.00 75.62 97 ALA A N 1
ATOM 770 C CA . ALA A 1 97 ? -40.552 -9.130 38.163 1.00 75.62 97 ALA A CA 1
ATOM 771 C C . ALA A 1 97 ? -41.808 -9.303 39.030 1.00 75.62 97 ALA A C 1
ATOM 773 O O . ALA A 1 97 ? -42.359 -10.399 39.082 1.00 75.62 97 ALA A O 1
ATOM 774 N N . GLU A 1 98 ? -42.288 -8.228 39.655 1.00 74.06 98 GLU A N 1
ATOM 775 C CA . GLU A 1 98 ? -43.544 -8.202 40.411 1.00 74.06 98 GLU A CA 1
ATOM 776 C C . GLU A 1 98 ? -44.745 -8.484 39.496 1.00 74.06 98 GLU A C 1
ATOM 778 O O . GLU A 1 98 ? -45.588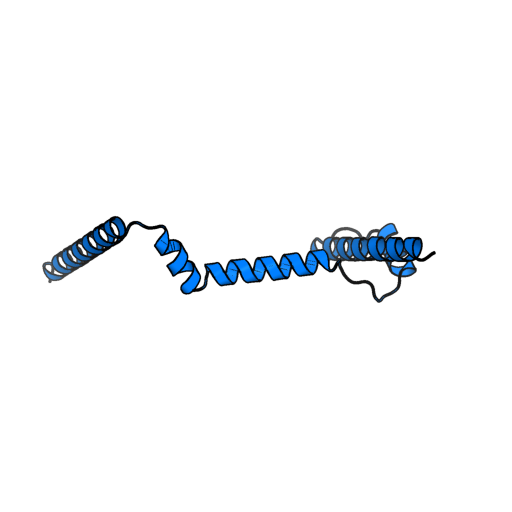 -9.316 39.824 1.00 74.06 98 GLU A O 1
ATOM 783 N N . GLU A 1 99 ? -44.773 -7.897 38.299 1.00 69.56 99 GLU A N 1
ATOM 784 C CA . GLU A 1 99 ? -45.819 -8.109 37.294 1.00 69.56 99 GLU A CA 1
ATOM 785 C C . GLU A 1 99 ? -45.837 -9.556 36.771 1.00 69.56 99 GLU A C 1
ATOM 787 O O . GLU A 1 99 ? -46.903 -10.131 36.575 1.00 69.56 99 GLU A O 1
ATOM 792 N N . LYS A 1 100 ? -44.671 -10.200 36.620 1.00 65.88 100 LYS A N 1
ATOM 793 C CA . LYS A 1 100 ? -44.582 -11.627 36.253 1.00 65.88 100 LYS A CA 1
ATOM 794 C C . LYS A 1 100 ? -44.877 -12.590 37.407 1.00 65.88 100 LYS A C 1
ATOM 796 O O . LYS A 1 100 ? -45.253 -13.727 37.143 1.00 65.88 100 LYS A O 1
ATOM 801 N N . CYS A 1 101 ? -44.697 -12.168 38.658 1.00 55.50 101 CYS A N 1
ATOM 802 C CA . CYS A 1 101 ? -44.956 -12.991 39.843 1.00 55.50 101 CYS A CA 1
ATOM 803 C C . CYS A 1 101 ? -46.436 -12.948 40.267 1.00 55.50 101 CYS A C 1
ATOM 805 O O . CYS A 1 101 ? -46.975 -13.966 40.677 1.00 55.50 101 CYS A O 1
ATOM 807 N N . CYS A 1 102 ? -47.121 -11.811 40.091 1.00 54.72 102 CYS A N 1
ATOM 808 C CA . CYS A 1 102 ? -48.556 -11.651 40.378 1.00 54.72 102 CYS A CA 1
ATOM 809 C C . CYS A 1 102 ? -49.497 -12.385 39.399 1.00 54.72 102 CYS A C 1
ATOM 811 O O . CYS A 1 102 ? -50.706 -12.393 39.617 1.00 54.72 102 CYS A O 1
ATOM 813 N N . VAL A 1 103 ? -48.970 -12.960 38.312 1.00 53.22 103 VAL A N 1
ATOM 814 C CA . VAL A 1 103 ? -49.743 -13.699 37.291 1.00 53.22 103 VAL A CA 1
ATOM 815 C C . VAL A 1 103 ? -49.631 -15.231 37.475 1.00 53.22 103 VAL A C 1
ATOM 817 O O . VAL A 1 103 ? -50.230 -15.982 36.707 1.00 53.22 103 VAL A O 1
ATOM 820 N N . MET A 1 104 ? -48.910 -15.707 38.503 1.00 42.06 104 MET A N 1
ATOM 821 C CA . MET A 1 104 ? -48.937 -17.105 38.983 1.00 42.06 104 MET A CA 1
ATOM 822 C C . MET A 1 104 ? -49.865 -17.266 40.186 1.00 42.06 104 MET A C 1
ATOM 824 O O . MET A 1 104 ? -50.458 -18.363 40.299 1.00 42.06 104 MET A O 1
#

Secondary structure (DSSP, 8-state):
-HHHHHHHHHHHHHHHHHHHHHHHTTPPPPHHHHHHHHHH-S---S-HHHHHHHHHHHHHHHHHHSHHHHHHHHTTS-HHHHHHHHHHHHHHHHHHHHHHHTT-

Sequence (104 aa):
MERDSEFLVKKAERATLRTCLRDKYRLPKSEQDANLLELAGDDIDVPEELLKMVDEDATEEEEKDSILGQIQNLQNMDMDQIKEKASATMVEMKSKAEEKCCVM

Foldseek 3Di:
DVVVLVVLLVLLLVLQVVQVVCVVVVHDDDPVSVVSVVVNDDPHHHDPVVVVVVVVVVVVVVCCPDPVVVVVVCVPPDPVVVVVVVVVVVVVVVVVVVVVVVVD

Radius of gyration: 28.33 Å; chains: 1; bounding box: 73×30×58 Å

pLDDT: mean 78.38, std 12.96, range [42.06, 97.69]